Protein AF-A0A699Q0N4-F1 (afdb_monomer_lite)

pLDDT: mean 80.54, std 18.87, range [42.25, 97.19]

Radius of gyration: 20.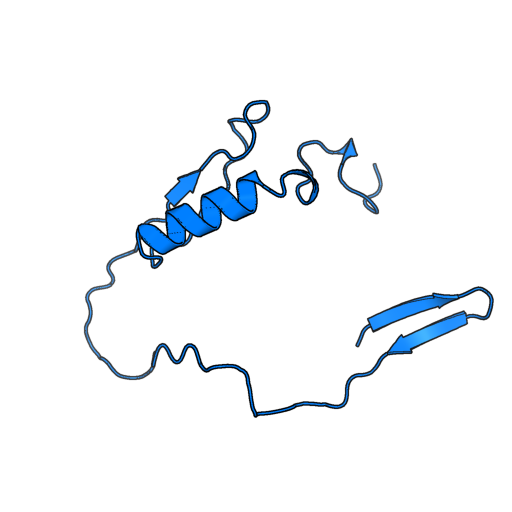01 Å; chains: 1; bounding box: 45×44×41 Å

Sequence (94 aa):
MLKFSIDRGIVTIRSTILIPTKYATVTVASKEILKEAEVRHKNFKVALHSNFPDQEVAIGGTLSAKGRTELCSLLKGNLDIFAWKPSDMTGVPQ

Structure (mmCIF, N/CA/C/O backbone):
data_AF-A0A699Q0N4-F1
#
_entry.id   AF-A0A699Q0N4-F1
#
loop_
_atom_site.group_PDB
_atom_site.id
_atom_site.type_symbol
_atom_site.label_atom_id
_atom_site.label_alt_id
_atom_site.label_comp_id
_atom_site.label_asym_id
_atom_site.label_entity_id
_atom_site.label_seq_id
_atom_site.pdbx_PDB_ins_code
_atom_site.Cartn_x
_atom_site.Cartn_y
_atom_site.Cartn_z
_atom_site.occupancy
_atom_site.B_iso_or_equiv
_atom_site.auth_seq_id
_atom_site.auth_comp_id
_atom_site.auth_asym_id
_atom_site.auth_atom_id
_atom_site.pdbx_PDB_model_num
ATOM 1 N N . MET A 1 1 ? -1.584 -24.714 1.241 1.00 77.12 1 MET A N 1
ATOM 2 C CA . MET A 1 1 ? -0.693 -25.699 0.590 1.00 77.12 1 MET A CA 1
ATOM 3 C C . MET A 1 1 ? 0.205 -24.915 -0.344 1.00 77.12 1 MET A C 1
ATOM 5 O 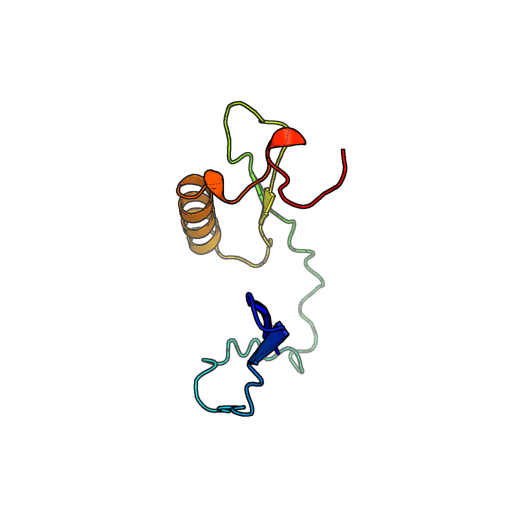O . MET A 1 1 ? -0.332 -24.191 -1.168 1.00 77.12 1 MET A O 1
ATOM 9 N N . LEU A 1 2 ? 1.519 -24.979 -0.159 1.00 84.75 2 LEU A N 1
ATOM 10 C CA . LEU A 1 2 ? 2.499 -24.190 -0.911 1.00 84.75 2 LEU A CA 1
ATOM 11 C C . LEU A 1 2 ? 3.336 -25.133 -1.777 1.00 84.75 2 LEU A C 1
ATOM 13 O O . LEU A 1 2 ? 3.737 -26.188 -1.290 1.00 84.75 2 LEU A O 1
ATOM 17 N N . LYS A 1 3 ? 3.563 -24.789 -3.047 1.00 91.81 3 LYS A N 1
ATOM 18 C CA . LYS A 1 3 ? 4.309 -25.619 -4.002 1.00 91.81 3 LYS A CA 1
ATOM 19 C C . LYS A 1 3 ? 5.465 -24.834 -4.605 1.00 91.81 3 LYS A C 1
ATOM 21 O O . LYS A 1 3 ? 5.280 -23.666 -4.929 1.00 91.81 3 LYS A O 1
ATOM 26 N N . PHE A 1 4 ? 6.609 -25.481 -4.792 1.00 89.44 4 PHE A N 1
ATOM 27 C CA . PHE A 1 4 ? 7.743 -24.910 -5.516 1.00 89.44 4 PHE A CA 1
ATOM 28 C C . PHE A 1 4 ? 8.486 -25.987 -6.304 1.00 89.44 4 PHE A C 1
ATOM 30 O O . PHE A 1 4 ? 8.560 -27.150 -5.894 1.00 89.44 4 PHE A O 1
ATOM 37 N N . SER A 1 5 ? 8.990 -25.581 -7.465 1.00 88.44 5 SER A N 1
ATOM 38 C CA . SER A 1 5 ? 9.768 -26.430 -8.362 1.00 88.44 5 SER A CA 1
ATOM 39 C C . SER A 1 5 ? 11.200 -26.573 -7.850 1.00 88.44 5 SER A C 1
ATOM 41 O O . SER A 1 5 ? 11.798 -25.603 -7.389 1.00 88.44 5 SER A O 1
ATOM 43 N N . ILE A 1 6 ? 11.748 -27.777 -7.959 1.00 90.62 6 ILE A N 1
ATOM 44 C CA . ILE A 1 6 ? 13.154 -28.117 -7.735 1.00 90.62 6 ILE A CA 1
ATOM 45 C C . ILE A 1 6 ? 13.675 -28.893 -8.953 1.00 90.62 6 ILE A C 1
ATOM 47 O O . ILE A 1 6 ? 12.890 -29.374 -9.772 1.00 90.62 6 ILE A O 1
ATOM 51 N N . ASP A 1 7 ? 14.992 -29.043 -9.064 1.00 87.19 7 ASP A N 1
ATOM 52 C CA . ASP A 1 7 ? 15.672 -29.798 -10.131 1.00 87.19 7 ASP A CA 1
ATOM 53 C C . ASP A 1 7 ? 15.098 -31.214 -10.364 1.00 87.19 7 ASP A C 1
ATOM 55 O O . ASP A 1 7 ? 15.098 -31.713 -11.487 1.00 87.19 7 ASP A O 1
ATOM 59 N N . ARG A 1 8 ? 14.561 -31.844 -9.312 1.00 81.88 8 ARG A N 1
ATOM 60 C CA . ARG A 1 8 ? 13.992 -33.202 -9.323 1.00 81.88 8 ARG A CA 1
ATOM 61 C C . ARG A 1 8 ? 12.460 -33.283 -9.301 1.00 81.88 8 ARG A C 1
ATOM 63 O O . ARG A 1 8 ? 11.927 -34.378 -9.127 1.00 81.88 8 ARG A O 1
ATOM 70 N N . GLY A 1 9 ? 11.733 -32.176 -9.468 1.00 90.31 9 GLY A N 1
ATOM 71 C CA . GLY A 1 9 ? 10.264 -32.181 -9.526 1.00 90.31 9 GLY A CA 1
ATOM 72 C C . GLY A 1 9 ? 9.607 -31.052 -8.734 1.00 90.31 9 GLY A C 1
ATOM 73 O O . GLY A 1 9 ? 10.149 -29.961 -8.621 1.00 90.31 9 GLY A O 1
ATOM 74 N N . ILE A 1 10 ? 8.409 -31.290 -8.195 1.00 92.44 10 ILE A N 1
ATOM 75 C CA . ILE A 1 10 ? 7.654 -30.283 -7.432 1.00 92.44 10 ILE A CA 1
ATOM 76 C C . ILE A 1 10 ? 7.545 -30.726 -5.976 1.00 92.44 10 ILE A C 1
ATOM 78 O O . ILE A 1 10 ? 6.984 -31.781 -5.678 1.00 92.44 10 ILE A O 1
ATOM 82 N N . VAL A 1 11 ? 8.018 -29.884 -5.060 1.00 89.38 11 VAL A N 1
ATOM 83 C CA . VAL A 1 11 ? 7.822 -30.062 -3.618 1.00 89.38 11 VAL A CA 1
ATOM 84 C C . VAL A 1 11 ? 6.514 -29.396 -3.208 1.00 89.38 11 VAL A C 1
ATOM 86 O O . VAL A 1 11 ? 6.202 -28.286 -3.637 1.00 89.38 11 VAL A O 1
ATOM 89 N N . THR A 1 12 ? 5.733 -30.077 -2.366 1.00 91.25 12 THR A N 1
ATOM 90 C CA . THR A 1 12 ? 4.479 -29.553 -1.811 1.00 91.25 12 THR A CA 1
ATOM 91 C C . THR A 1 12 ? 4.546 -29.522 -0.288 1.00 91.25 12 THR A C 1
ATOM 93 O O . THR A 1 12 ? 4.606 -30.564 0.357 1.00 91.25 12 THR A O 1
ATOM 96 N N . ILE A 1 13 ? 4.449 -28.330 0.298 1.00 87.12 13 ILE A N 1
ATOM 97 C CA . ILE A 1 13 ? 4.220 -28.135 1.730 1.00 87.12 13 ILE A CA 1
ATOM 98 C C . ILE A 1 13 ? 2.709 -28.152 1.987 1.00 87.12 13 ILE A C 1
ATOM 100 O O . ILE A 1 13 ? 1.962 -27.256 1.569 1.00 87.12 13 ILE A O 1
ATOM 104 N N . ARG A 1 14 ? 2.243 -29.168 2.716 1.00 80.19 14 ARG A N 1
ATOM 105 C CA . ARG A 1 14 ? 0.861 -29.274 3.196 1.00 80.19 14 ARG A CA 1
ATOM 106 C C . ARG A 1 14 ? 0.837 -29.044 4.706 1.00 80.19 14 ARG A C 1
ATOM 108 O O . ARG A 1 14 ? 1.232 -29.917 5.464 1.00 80.19 14 ARG A O 1
ATOM 115 N N . SER A 1 15 ? 0.354 -27.879 5.136 1.00 77.00 15 SER A N 1
ATOM 116 C CA . SER A 1 15 ? 0.056 -27.659 6.555 1.00 77.00 15 SER A CA 1
ATOM 117 C C . SER A 1 15 ? -1.201 -28.446 6.936 1.00 77.00 15 SER A C 1
ATOM 119 O O . SER A 1 15 ? -2.250 -28.262 6.317 1.00 77.00 15 SER A O 1
ATOM 121 N N . THR A 1 16 ? -1.088 -29.334 7.923 1.00 66.81 16 THR A N 1
ATOM 122 C CA . THR A 1 16 ? -2.211 -30.009 8.607 1.00 66.81 16 THR A CA 1
ATOM 123 C C . THR A 1 16 ? -2.548 -29.344 9.941 1.00 66.81 16 THR A C 1
ATOM 125 O O . THR A 1 16 ? -3.452 -29.775 10.651 1.00 66.81 16 THR A O 1
ATOM 128 N N . ILE A 1 17 ? -1.825 -28.281 10.283 1.00 66.00 17 ILE A N 1
ATOM 129 C CA . ILE A 1 17 ? -1.899 -27.611 11.568 1.00 66.00 17 ILE A CA 1
ATOM 130 C C . ILE A 1 17 ? -2.947 -26.499 11.458 1.00 66.00 17 ILE A C 1
ATOM 132 O O . ILE A 1 17 ? -2.640 -25.347 11.160 1.00 66.00 17 ILE A O 1
ATOM 136 N N . LEU A 1 18 ? -4.210 -26.851 11.691 1.00 59.59 18 LEU A N 1
ATOM 13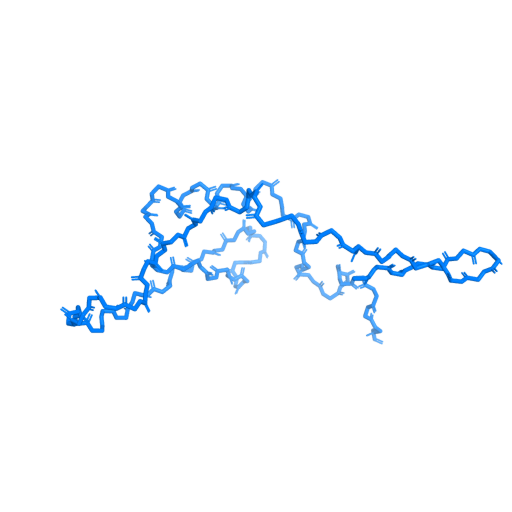7 C CA . LEU A 1 18 ? -5.146 -25.914 12.305 1.00 59.59 18 LEU A CA 1
ATOM 138 C C . LEU A 1 18 ? -4.755 -25.855 13.783 1.00 59.59 18 LEU A C 1
ATOM 140 O O . LEU A 1 18 ? -5.136 -26.736 14.543 1.00 59.59 18 LEU A O 1
ATOM 144 N N . ILE A 1 19 ? -3.956 -24.866 14.189 1.00 59.56 19 ILE A N 1
ATOM 145 C CA . ILE A 1 19 ? -3.881 -24.474 15.602 1.00 59.56 19 ILE A CA 1
ATOM 146 C C . ILE A 1 19 ? -5.086 -23.555 15.846 1.00 59.56 19 ILE A C 1
ATOM 148 O O . ILE A 1 19 ? -5.087 -22.438 15.325 1.00 59.56 19 ILE A O 1
ATOM 152 N N . PRO A 1 20 ? -6.109 -23.964 16.624 1.00 53.22 20 PRO A N 1
ATOM 153 C CA . PRO A 1 20 ? -7.236 -23.102 16.984 1.00 53.22 20 PRO A CA 1
ATOM 154 C C . PRO A 1 20 ? -6.901 -22.133 18.129 1.00 53.22 20 PRO A C 1
ATOM 156 O O . PRO A 1 20 ? -7.788 -21.575 18.764 1.00 53.22 20 PRO A O 1
ATOM 159 N N . THR A 1 21 ? -5.626 -21.954 18.461 1.00 51.84 21 THR A N 1
ATOM 160 C CA . THR A 1 21 ? -5.204 -21.260 19.678 1.00 51.84 21 THR A CA 1
ATOM 161 C C . THR A 1 21 ? -4.049 -20.321 19.375 1.00 51.84 21 THR A C 1
ATOM 163 O O . THR A 1 21 ? -2.893 -20.631 19.645 1.00 51.84 21 THR A O 1
ATOM 166 N N . LYS A 1 22 ? -4.411 -19.176 18.773 1.00 49.56 22 LYS A N 1
ATOM 167 C CA . LYS A 1 22 ? -3.732 -17.855 18.781 1.00 49.56 22 LYS A CA 1
ATOM 168 C C . LYS A 1 22 ? -3.979 -17.028 17.508 1.00 49.56 22 LYS A C 1
ATOM 170 O O . LYS A 1 22 ? -3.218 -16.113 17.212 1.00 49.56 22 LYS A O 1
ATOM 175 N N . TYR A 1 23 ? -5.098 -17.218 16.808 1.00 47.88 23 TYR A N 1
ATOM 176 C CA . TYR A 1 23 ? -5.783 -16.008 16.357 1.00 47.88 23 TYR A CA 1
ATOM 177 C C . TYR A 1 23 ? -6.268 -15.334 17.640 1.00 47.88 23 TYR A C 1
ATOM 179 O O . TYR A 1 23 ? -7.207 -15.797 18.283 1.00 47.88 23 TYR A O 1
ATOM 187 N N . ALA A 1 24 ? -5.559 -14.295 18.085 1.00 47.22 24 ALA A N 1
ATOM 188 C CA . ALA A 1 24 ? -6.192 -13.304 18.933 1.00 47.22 24 ALA A CA 1
ATOM 189 C C . ALA A 1 24 ? -7.427 -12.882 18.151 1.00 47.22 24 ALA A C 1
ATOM 191 O O . ALA A 1 24 ? -7.334 -12.328 17.055 1.00 47.22 24 ALA A O 1
ATOM 192 N N . THR A 1 25 ? -8.574 -13.311 18.646 1.00 45.53 25 THR A N 1
ATOM 193 C CA . THR A 1 25 ? -9.842 -12.974 18.060 1.00 45.53 25 THR A CA 1
ATOM 194 C C . THR A 1 25 ? -9.922 -11.455 18.078 1.00 45.53 25 THR A C 1
ATOM 196 O O . THR A 1 25 ? -10.168 -10.842 19.115 1.00 45.53 25 THR A O 1
ATOM 199 N N . VAL A 1 26 ? -9.750 -10.833 16.914 1.00 48.81 26 VAL A N 1
ATOM 200 C CA . VAL A 1 26 ? -10.518 -9.635 16.597 1.00 48.81 26 VAL A CA 1
ATOM 201 C C . VAL A 1 26 ? -11.956 -10.133 16.467 1.00 48.81 26 VAL A C 1
ATOM 203 O O . VAL A 1 26 ? -12.487 -10.322 15.377 1.00 48.81 26 VAL A O 1
ATOM 206 N N . THR A 1 27 ? -12.563 -10.454 17.613 1.00 43.38 27 THR A N 1
ATOM 207 C CA . THR A 1 27 ? -14.005 -10.572 17.747 1.00 43.38 27 THR A CA 1
ATOM 208 C C . THR A 1 27 ? -14.501 -9.143 17.639 1.00 43.38 27 THR A C 1
ATOM 210 O O . THR A 1 27 ? -14.725 -8.467 18.636 1.00 43.38 27 THR A O 1
ATOM 213 N N . VAL A 1 28 ? -14.671 -8.646 16.420 1.00 42.25 28 VAL A N 1
ATOM 214 C CA . VAL A 1 28 ? -15.854 -7.821 16.235 1.00 42.25 28 VAL A CA 1
ATOM 215 C C . VAL A 1 28 ? -16.978 -8.840 16.243 1.00 42.25 28 VAL A C 1
ATOM 217 O O . VAL A 1 28 ? -17.141 -9.607 15.298 1.00 42.25 28 VAL A O 1
ATOM 220 N N . ALA A 1 29 ? -17.659 -8.933 17.382 1.00 44.09 29 ALA A N 1
ATOM 221 C CA . ALA A 1 29 ? -18.934 -9.608 17.490 1.00 44.09 29 ALA A CA 1
ATOM 222 C C . ALA A 1 29 ? -19.888 -8.928 16.500 1.00 44.09 29 ALA A C 1
ATOM 224 O O . ALA A 1 29 ? -20.537 -7.940 16.811 1.00 44.09 29 ALA A O 1
ATOM 225 N N . SER A 1 30 ? -19.915 -9.412 15.264 1.00 47.38 30 SER A N 1
ATOM 226 C CA . SER A 1 30 ? -20.817 -8.953 14.211 1.00 47.38 30 SER A CA 1
ATOM 227 C C . SER A 1 30 ? -21.931 -9.975 13.996 1.00 47.38 30 SER A C 1
ATOM 229 O O . SER A 1 30 ? -22.314 -10.292 12.876 1.00 47.38 30 SER A O 1
ATOM 231 N N . LYS A 1 31 ? -22.472 -10.492 15.101 1.00 47.16 31 LYS A N 1
ATOM 232 C CA . LYS A 1 31 ? -23.855 -10.955 15.197 1.00 47.16 31 LYS A CA 1
ATOM 233 C C . LYS A 1 31 ? -24.382 -10.504 16.556 1.00 47.16 31 LYS A C 1
ATOM 235 O O . LYS A 1 31 ? -23.919 -10.981 17.582 1.00 47.16 31 LYS A O 1
ATOM 240 N N . GLU A 1 32 ? -25.324 -9.568 16.490 1.00 44.50 32 GLU A N 1
ATOM 241 C CA . GLU A 1 32 ? -26.153 -9.034 17.580 1.00 44.50 32 GLU A CA 1
ATOM 242 C C . GLU A 1 32 ? -25.575 -7.895 18.439 1.00 44.50 32 GLU A C 1
ATOM 244 O O . GLU A 1 32 ? -25.508 -7.974 19.658 1.00 44.50 32 GLU A O 1
ATOM 249 N N . ILE A 1 33 ? -25.335 -6.745 17.797 1.00 43.34 33 ILE A N 1
ATOM 250 C CA . ILE A 1 33 ? -26.071 -5.531 18.189 1.00 43.34 33 ILE A CA 1
ATOM 251 C C . ILE A 1 33 ? -26.854 -5.057 16.963 1.00 43.34 33 ILE A C 1
ATOM 253 O O . ILE A 1 33 ? -26.323 -4.550 15.979 1.00 43.34 33 ILE A O 1
ATOM 257 N N . LEU A 1 34 ? -28.151 -5.328 17.029 1.00 48.69 34 LEU A N 1
ATOM 258 C CA . LEU A 1 34 ? -29.206 -4.757 16.213 1.00 48.69 34 LEU A CA 1
ATOM 259 C C . LEU A 1 34 ? -29.190 -3.224 16.404 1.00 48.69 34 LEU A C 1
ATOM 261 O O . LEU A 1 34 ? -29.276 -2.755 17.535 1.00 48.69 34 LEU A O 1
ATOM 265 N N . LYS A 1 35 ? -29.168 -2.469 15.297 1.00 46.12 35 LYS A N 1
ATOM 266 C CA . LYS A 1 35 ? -29.320 -0.999 15.206 1.00 46.12 35 LYS A CA 1
ATOM 267 C C . LYS A 1 35 ? -28.111 -0.149 15.623 1.00 46.12 35 LYS A C 1
ATOM 269 O O . LYS A 1 35 ? -28.208 0.677 16.522 1.00 46.12 35 LYS A O 1
ATOM 274 N N . GLU A 1 36 ? -27.034 -0.212 14.854 1.00 43.62 36 GLU A N 1
ATOM 275 C CA . GLU A 1 36 ? -26.285 1.014 14.574 1.00 43.62 36 GLU A CA 1
ATOM 276 C C . GLU A 1 36 ? -26.651 1.410 13.147 1.00 43.62 36 GLU A C 1
ATOM 278 O O . GLU A 1 36 ? -26.650 0.561 12.252 1.00 43.62 36 GLU A O 1
ATOM 283 N N . ALA A 1 37 ? -27.099 2.652 12.953 1.00 48.09 37 ALA A N 1
ATOM 284 C CA . ALA A 1 37 ? -27.384 3.183 11.627 1.00 48.09 37 ALA A CA 1
ATOM 285 C C . ALA A 1 37 ? -26.223 2.813 10.697 1.00 48.09 37 ALA A C 1
ATOM 287 O O . ALA A 1 37 ? -25.074 2.853 11.130 1.00 48.09 37 ALA A O 1
ATOM 288 N N . GLU A 1 38 ? -26.514 2.420 9.457 1.00 49.78 38 GLU A N 1
ATOM 289 C CA . GLU A 1 38 ? -25.520 2.107 8.429 1.00 49.78 38 GLU A CA 1
ATOM 290 C C . GLU A 1 38 ? -24.701 3.374 8.120 1.00 49.78 38 GLU A C 1
ATOM 292 O O . GLU A 1 38 ? -24.874 4.043 7.103 1.00 49.78 38 GLU A O 1
ATOM 297 N N . VAL A 1 39 ? -23.820 3.766 9.041 1.00 59.34 39 VAL A N 1
ATOM 298 C CA . VAL A 1 39 ? -22.847 4.820 8.844 1.00 59.34 39 VAL A CA 1
ATOM 299 C C . VAL A 1 39 ? -21.842 4.188 7.908 1.00 59.34 39 VAL A C 1
ATOM 301 O O . VAL A 1 39 ? -20.966 3.419 8.309 1.00 59.34 39 VAL A O 1
ATOM 304 N N . ARG A 1 40 ? -22.019 4.441 6.613 1.00 66.69 40 ARG A N 1
ATOM 305 C CA . ARG A 1 40 ? -21.028 4.089 5.604 1.00 66.69 40 ARG A CA 1
ATOM 306 C C . ARG A 1 40 ? -19.736 4.807 5.969 1.00 66.69 40 ARG A C 1
ATOM 308 O O . ARG A 1 40 ? -19.576 5.998 5.709 1.00 66.69 40 ARG A O 1
ATOM 315 N N . HIS A 1 41 ? -18.822 4.085 6.604 1.00 77.31 41 HIS A N 1
ATOM 316 C CA . HIS A 1 41 ? -17.517 4.609 6.961 1.00 77.31 41 HIS A CA 1
ATOM 317 C C . HIS A 1 41 ? -16.729 4.805 5.667 1.00 77.31 41 HIS A C 1
ATOM 319 O O . HIS A 1 41 ? -16.299 3.845 5.028 1.00 77.31 41 HIS A O 1
ATOM 325 N N . LYS A 1 42 ? -16.591 6.062 5.241 1.00 90.19 42 LYS A N 1
ATOM 326 C CA . LYS A 1 42 ? -15.890 6.408 4.005 1.00 90.19 42 LYS A CA 1
ATOM 327 C C . LYS A 1 42 ? -14.417 6.016 4.125 1.00 90.19 42 LYS A C 1
ATOM 329 O O . LYS A 1 42 ? -13.746 6.402 5.080 1.00 90.19 42 LYS A O 1
ATOM 334 N N . ASN A 1 43 ? -13.917 5.279 3.136 1.00 93.06 43 ASN A N 1
ATOM 335 C CA . ASN A 1 43 ? -12.501 4.937 3.068 1.00 93.06 43 ASN A CA 1
ATOM 336 C C . ASN A 1 43 ? -11.646 6.198 2.921 1.00 93.06 43 ASN A C 1
ATOM 338 O O . ASN A 1 43 ? -12.001 7.138 2.205 1.00 93.06 43 ASN A O 1
ATOM 342 N N . PHE A 1 44 ? -10.506 6.189 3.598 1.00 91.12 44 PHE A N 1
ATOM 343 C CA . PHE A 1 44 ? -9.496 7.230 3.517 1.00 91.12 44 PHE A CA 1
ATOM 344 C C . PHE A 1 44 ? -8.538 6.896 2.373 1.00 91.12 44 PHE A C 1
ATOM 346 O O . PHE A 1 44 ? -7.958 5.817 2.371 1.00 91.12 44 PHE A O 1
ATOM 353 N N . LYS A 1 45 ? -8.386 7.789 1.396 1.00 95.19 45 LYS A N 1
ATOM 354 C CA . LYS A 1 45 ? -7.438 7.600 0.294 1.00 95.19 45 LYS A CA 1
ATOM 355 C C . LYS A 1 45 ? -6.128 8.312 0.595 1.00 95.19 45 LYS A C 1
ATOM 357 O O . LYS A 1 45 ? -6.145 9.410 1.149 1.00 95.19 45 LYS A O 1
ATOM 362 N N . VAL A 1 46 ? -5.011 7.683 0.244 1.00 94.88 46 VAL A N 1
ATOM 363 C CA . VAL A 1 46 ? -3.677 8.250 0.442 1.00 94.88 46 VAL A CA 1
ATOM 364 C C . VAL A 1 46 ? -2.745 7.875 -0.704 1.00 94.88 46 VAL A C 1
ATOM 366 O O . VAL A 1 46 ? -2.622 6.702 -1.054 1.00 94.88 46 VAL A O 1
ATOM 369 N N . ALA A 1 47 ? -2.052 8.870 -1.255 1.00 96.12 47 ALA A N 1
ATOM 370 C CA . ALA A 1 47 ? -0.907 8.654 -2.129 1.00 96.12 47 ALA A CA 1
ATOM 371 C C . ALA A 1 47 ? 0.322 8.299 -1.277 1.00 96.12 47 ALA A C 1
ATOM 373 O O . ALA A 1 47 ? 0.702 9.038 -0.360 1.00 96.12 47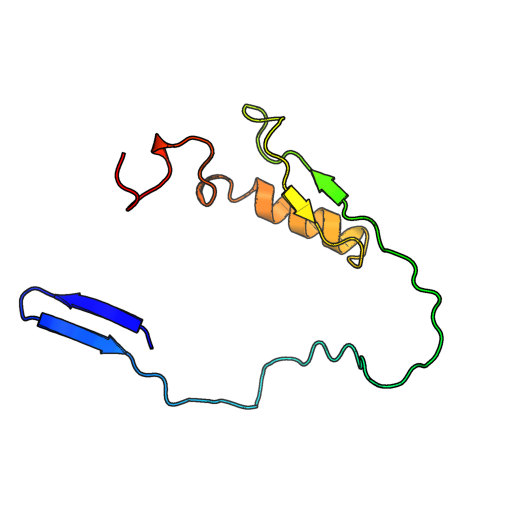 ALA A O 1
ATOM 374 N N . LEU A 1 48 ? 0.927 7.144 -1.551 1.00 95.12 48 LEU A N 1
ATOM 375 C CA . LEU A 1 48 ? 2.087 6.661 -0.797 1.00 95.12 48 LEU A CA 1
ATOM 376 C C . LEU A 1 48 ? 3.413 7.116 -1.417 1.00 95.12 48 LEU A C 1
ATOM 378 O O . LEU A 1 48 ? 4.347 7.419 -0.676 1.00 95.12 48 LEU A O 1
ATOM 382 N N . HIS A 1 49 ? 3.478 7.196 -2.748 1.00 94.69 49 HIS A N 1
ATOM 383 C CA . HIS A 1 49 ? 4.691 7.497 -3.501 1.00 94.69 49 HIS A CA 1
ATOM 384 C C . HIS A 1 49 ? 4.568 8.839 -4.238 1.00 94.69 49 HIS A C 1
ATOM 386 O O . HIS A 1 49 ? 3.660 9.033 -5.041 1.00 94.69 49 HIS A O 1
ATOM 392 N N . SER A 1 50 ? 5.511 9.761 -4.020 1.00 92.56 50 SER A N 1
ATOM 393 C CA . SER A 1 50 ? 5.469 11.122 -4.591 1.00 92.56 50 SER A CA 1
ATOM 394 C C . SER A 1 50 ? 5.489 11.150 -6.122 1.00 92.56 50 SER A C 1
ATOM 396 O O . SER A 1 50 ? 4.833 11.989 -6.726 1.00 92.56 50 SER A O 1
ATOM 398 N N . ASN A 1 51 ? 6.216 10.223 -6.750 1.00 95.38 51 ASN A N 1
ATOM 399 C CA . ASN A 1 51 ? 6.291 10.121 -8.214 1.00 95.38 51 ASN A CA 1
ATOM 400 C C . ASN A 1 51 ? 5.028 9.529 -8.872 1.00 95.38 51 ASN A C 1
ATOM 402 O O . ASN A 1 51 ? 4.918 9.586 -10.093 1.00 95.38 51 ASN A O 1
ATOM 406 N N . PHE A 1 52 ? 4.100 8.957 -8.094 1.00 94.44 52 PHE A N 1
ATOM 407 C CA . PHE A 1 52 ? 2.862 8.341 -8.593 1.00 94.44 52 PHE A CA 1
ATOM 408 C C . PHE A 1 52 ? 1.657 8.829 -7.772 1.00 94.44 52 PHE A C 1
ATOM 410 O O . PHE A 1 52 ? 0.998 8.031 -7.104 1.00 94.44 52 PHE A O 1
ATOM 417 N N . PRO A 1 53 ? 1.371 10.145 -7.780 1.00 93.62 53 PRO A N 1
ATOM 418 C CA . PRO A 1 53 ? 0.351 10.737 -6.913 1.00 93.62 53 PRO A CA 1
ATOM 419 C C . PRO A 1 53 ? -1.062 10.215 -7.208 1.00 93.62 53 PRO A C 1
ATOM 421 O O . PRO A 1 53 ? -1.892 10.170 -6.305 1.00 93.62 53 PRO A O 1
ATOM 424 N N . ASP A 1 54 ? -1.312 9.770 -8.440 1.00 95.31 54 ASP A N 1
ATOM 425 C CA . ASP A 1 54 ? -2.608 9.238 -8.869 1.00 95.31 54 ASP A CA 1
ATOM 426 C C . ASP A 1 54 ? -2.847 7.784 -8.416 1.00 95.31 54 ASP A C 1
ATOM 428 O O . ASP A 1 54 ? -3.975 7.290 -8.458 1.00 95.31 54 ASP A O 1
ATOM 432 N N . GLN A 1 55 ? -1.801 7.080 -7.967 1.00 94.38 55 GLN A N 1
ATOM 433 C CA . GLN A 1 55 ? -1.895 5.710 -7.455 1.00 94.38 55 GLN A CA 1
ATOM 434 C C . GLN A 1 55 ? -2.142 5.726 -5.940 1.00 94.38 55 GLN A C 1
ATOM 436 O O . GLN A 1 55 ? -1.245 5.532 -5.116 1.00 94.38 55 GLN A O 1
ATOM 441 N N . GLU A 1 56 ? -3.397 5.987 -5.573 1.00 95.75 56 GLU A N 1
ATOM 442 C CA . GLU A 1 56 ? -3.841 6.048 -4.180 1.00 95.75 56 GLU A CA 1
ATOM 443 C C . GLU A 1 56 ? -4.215 4.672 -3.609 1.00 95.75 56 GLU A C 1
ATOM 445 O O . GLU A 1 56 ? -4.862 3.850 -4.261 1.00 95.75 56 GLU A O 1
ATOM 450 N N . VAL A 1 57 ? -3.918 4.466 -2.324 1.00 94.44 57 VAL A N 1
ATOM 451 C CA . VAL A 1 57 ? -4.405 3.318 -1.552 1.00 94.44 57 VAL A CA 1
ATOM 452 C C . VAL A 1 57 ? -5.602 3.737 -0.704 1.00 94.44 57 VAL A C 1
ATOM 454 O O . VAL A 1 57 ? -5.564 4.748 -0.001 1.00 94.44 57 VAL A O 1
ATOM 457 N N . ALA A 1 58 ? -6.672 2.943 -0.749 1.00 95.56 58 ALA A N 1
ATOM 458 C CA . ALA A 1 58 ? -7.835 3.112 0.113 1.00 95.56 58 ALA A CA 1
ATOM 459 C C . ALA A 1 58 ? -7.646 2.351 1.434 1.00 95.56 58 ALA A C 1
ATOM 461 O O . ALA A 1 58 ? -7.572 1.125 1.463 1.00 95.56 58 ALA A O 1
ATOM 462 N N . ILE A 1 59 ? -7.618 3.090 2.537 1.00 94.50 59 ILE A N 1
ATOM 463 C CA . ILE A 1 59 ? -7.564 2.575 3.901 1.00 94.50 59 ILE A CA 1
ATOM 464 C C . ILE A 1 59 ? -8.982 2.542 4.476 1.00 94.50 59 ILE A C 1
ATOM 466 O O . ILE A 1 59 ? -9.744 3.505 4.345 1.00 94.50 59 ILE A O 1
ATOM 470 N N . GLY A 1 60 ? -9.329 1.427 5.124 1.00 93.12 60 GLY A N 1
ATOM 471 C CA . GLY A 1 60 ? -10.659 1.190 5.682 1.00 93.12 60 GLY A CA 1
ATOM 472 C C . GLY A 1 60 ? -11.114 2.307 6.623 1.00 93.12 60 GLY A C 1
ATOM 473 O O . GLY A 1 60 ? -10.411 2.659 7.571 1.00 93.12 60 GLY A O 1
ATOM 474 N N . GLY A 1 61 ? -12.311 2.846 6.374 1.00 90.56 61 GLY A N 1
ATOM 475 C CA . GLY A 1 61 ? -12.880 3.945 7.164 1.00 90.56 61 GLY A CA 1
ATOM 476 C C . GLY A 1 61 ? -13.207 3.580 8.618 1.00 90.56 61 GLY A C 1
ATOM 477 O O . GLY A 1 61 ? -13.362 4.467 9.452 1.00 90.56 61 GLY A O 1
ATOM 478 N N . THR A 1 62 ? -13.285 2.286 8.930 1.00 92.94 62 THR A N 1
ATOM 479 C CA . THR A 1 62 ? -13.508 1.760 10.285 1.00 92.94 62 THR A CA 1
ATOM 480 C C . THR A 1 62 ? -12.269 1.859 11.179 1.00 92.94 62 THR A C 1
ATOM 482 O O . THR A 1 62 ? -12.372 1.687 12.392 1.00 92.94 62 THR A O 1
ATOM 485 N N . LEU A 1 63 ? -11.088 2.145 10.614 1.00 92.94 63 LEU A N 1
ATOM 486 C CA . LEU A 1 63 ? -9.863 2.303 11.391 1.00 92.94 63 LEU A CA 1
ATOM 487 C C . LEU A 1 63 ? -9.856 3.620 12.177 1.00 92.94 63 LEU A C 1
ATOM 489 O O . LEU A 1 63 ? -10.189 4.702 11.670 1.00 92.94 63 LEU A O 1
ATOM 493 N N . SER A 1 64 ? -9.367 3.544 13.415 1.00 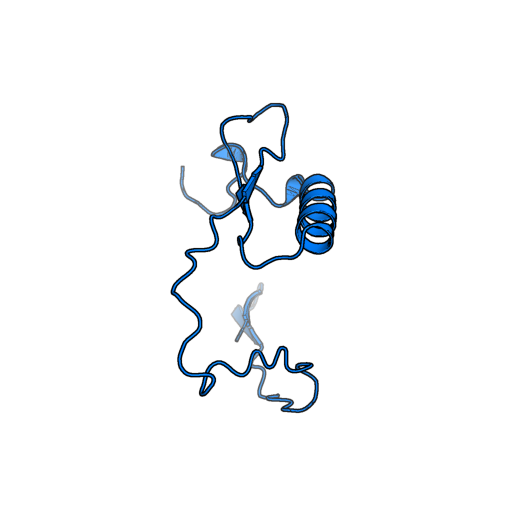93.94 64 SER A N 1
ATOM 494 C CA . SER A 1 64 ? -9.096 4.728 14.231 1.00 93.94 64 SER A CA 1
ATOM 495 C C . SER A 1 64 ? -8.089 5.654 13.537 1.00 93.94 64 SER A C 1
ATOM 497 O O . SER A 1 64 ? -7.318 5.227 12.677 1.00 93.94 64 SER A O 1
ATOM 499 N N . ALA A 1 65 ? -8.071 6.937 13.908 1.00 92.81 65 ALA A N 1
ATOM 500 C CA . ALA A 1 65 ? -7.106 7.887 13.348 1.00 92.81 65 ALA A CA 1
ATOM 501 C C . ALA A 1 65 ? -5.655 7.425 13.574 1.00 92.81 65 ALA A C 1
ATOM 503 O O . ALA A 1 65 ? -4.849 7.453 12.649 1.00 92.81 65 ALA A O 1
ATOM 504 N N . LYS A 1 66 ? -5.353 6.905 14.773 1.00 95.50 66 LYS A N 1
ATOM 505 C CA . LYS A 1 66 ? -4.045 6.325 15.098 1.00 95.50 66 LYS A CA 1
ATOM 506 C C . LYS A 1 66 ? -3.711 5.135 14.193 1.00 95.50 66 LYS A C 1
ATOM 508 O O . LYS A 1 66 ? -2.641 5.123 13.597 1.00 95.50 66 LYS A O 1
ATOM 513 N N . GLY A 1 67 ? -4.647 4.197 14.024 1.00 95.94 67 GLY A N 1
ATOM 514 C CA . GLY A 1 67 ? -4.452 3.036 13.151 1.00 95.94 67 GLY A CA 1
ATOM 515 C C . GLY A 1 67 ? -4.240 3.423 11.685 1.00 95.94 67 GLY A C 1
ATOM 516 O O . GLY A 1 67 ? -3.381 2.854 11.019 1.00 95.94 67 GLY A O 1
ATOM 517 N N . ARG A 1 68 ? -4.961 4.439 11.189 1.00 95.50 68 ARG A N 1
ATOM 518 C CA . ARG A 1 68 ? -4.749 4.994 9.842 1.00 95.50 68 ARG A CA 1
ATOM 519 C C . ARG A 1 68 ? -3.348 5.582 9.686 1.00 95.50 68 ARG A C 1
ATOM 521 O O . ARG A 1 68 ? -2.704 5.309 8.679 1.00 95.50 68 ARG A O 1
ATOM 528 N N . THR A 1 69 ? -2.868 6.344 10.668 1.00 95.31 69 THR A N 1
ATOM 529 C CA . THR A 1 69 ? -1.524 6.942 10.641 1.00 95.31 69 THR A CA 1
ATOM 530 C C . THR A 1 69 ? -0.426 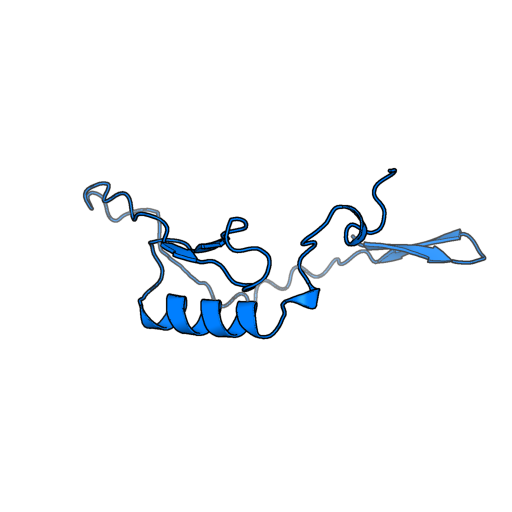5.884 10.698 1.00 95.31 69 THR A C 1
ATOM 532 O O . THR A 1 69 ? 0.490 5.922 9.882 1.00 95.31 69 THR A O 1
ATOM 535 N N . GLU A 1 70 ? -0.520 4.922 11.616 1.00 97.19 70 GLU A N 1
ATOM 536 C CA . GLU A 1 70 ? 0.464 3.839 11.748 1.00 97.19 70 GLU A CA 1
ATOM 537 C C . GLU A 1 70 ? 0.524 2.984 10.480 1.00 97.19 70 GLU A C 1
ATOM 539 O O . GLU A 1 70 ? 1.612 2.720 9.968 1.00 97.19 70 GLU A O 1
ATOM 544 N N . LEU A 1 71 ? -0.636 2.632 9.914 1.00 96.81 71 LEU A N 1
ATOM 545 C CA . LEU A 1 71 ? -0.704 1.909 8.649 1.00 96.81 71 LEU A CA 1
ATOM 546 C C . LEU A 1 71 ? -0.123 2.733 7.493 1.00 96.81 71 LEU A C 1
ATOM 548 O O . LEU A 1 71 ? 0.661 2.202 6.715 1.00 96.81 71 LEU A O 1
ATOM 552 N N . CYS A 1 72 ? -0.441 4.027 7.387 1.00 95.31 72 CYS A N 1
ATOM 553 C CA . CYS A 1 72 ? 0.164 4.891 6.367 1.00 95.31 72 CYS A CA 1
ATOM 554 C C . CYS A 1 72 ? 1.693 4.915 6.473 1.00 95.31 72 CYS A C 1
ATOM 556 O O . CYS A 1 72 ? 2.370 4.797 5.455 1.00 95.31 72 CYS A O 1
ATOM 558 N N . SER A 1 73 ? 2.238 5.068 7.681 1.00 96.00 73 SER A N 1
ATOM 559 C CA . SER A 1 73 ? 3.686 5.072 7.909 1.00 96.00 73 SER A CA 1
ATOM 560 C C . SER A 1 73 ? 4.319 3.735 7.538 1.00 96.00 73 SER A C 1
ATOM 562 O O . SER A 1 73 ? 5.357 3.717 6.882 1.00 96.00 73 SER A O 1
ATOM 564 N N . LEU A 1 74 ? 3.669 2.622 7.893 1.00 97.19 74 LEU A N 1
ATOM 565 C CA . LEU A 1 74 ? 4.123 1.284 7.525 1.00 97.19 74 LEU A CA 1
ATOM 566 C C . LEU A 1 74 ? 4.182 1.115 6.003 1.00 97.19 74 LEU A C 1
ATOM 568 O O . LEU A 1 74 ? 5.204 0.687 5.475 1.00 97.19 74 LEU A O 1
ATOM 572 N N . LEU A 1 75 ? 3.117 1.490 5.292 1.00 95.94 75 LEU A N 1
ATOM 573 C CA . LEU A 1 75 ? 3.057 1.367 3.835 1.00 95.94 75 LEU A CA 1
ATOM 574 C C . LEU A 1 75 ? 4.077 2.282 3.138 1.00 95.94 75 LEU A C 1
ATOM 576 O O . LEU A 1 75 ? 4.729 1.858 2.190 1.00 95.94 75 LEU A O 1
ATOM 580 N N . LYS A 1 76 ? 4.279 3.509 3.640 1.00 94.44 76 LYS A N 1
ATOM 581 C CA . LYS A 1 76 ? 5.313 4.431 3.134 1.00 94.44 76 LYS A CA 1
ATOM 582 C C . LYS A 1 76 ? 6.740 3.937 3.381 1.00 94.44 76 LYS A C 1
ATOM 584 O O . LYS A 1 76 ? 7.638 4.322 2.643 1.00 94.44 76 LYS A O 1
ATOM 589 N N . GLY A 1 77 ? 6.958 3.114 4.405 1.00 96.06 77 GLY A N 1
ATOM 590 C CA . GLY A 1 77 ? 8.257 2.500 4.685 1.00 96.06 77 GLY A CA 1
ATOM 591 C C . GLY A 1 77 ? 8.580 1.280 3.817 1.00 96.06 77 GLY A C 1
ATOM 592 O O . GLY A 1 77 ? 9.726 0.853 3.810 1.00 96.06 77 GLY A O 1
ATOM 593 N N . ASN A 1 78 ? 7.596 0.729 3.097 1.00 96.06 78 ASN A N 1
ATOM 594 C CA . ASN A 1 78 ? 7.719 -0.506 2.315 1.00 96.06 78 ASN A CA 1
ATOM 595 C C . ASN A 1 78 ? 7.219 -0.281 0.878 1.00 96.06 78 ASN A C 1
ATOM 597 O O . ASN A 1 78 ? 6.338 -0.988 0.400 1.00 96.06 78 ASN A O 1
ATOM 601 N N . LEU A 1 79 ? 7.701 0.765 0.199 1.00 93.94 79 LEU A N 1
ATOM 602 C CA . LEU A 1 79 ? 7.229 1.117 -1.151 1.00 93.94 79 LEU A CA 1
ATOM 603 C C . LEU A 1 79 ? 7.622 0.086 -2.222 1.00 93.94 79 LEU A C 1
ATOM 605 O O . LEU A 1 79 ? 6.988 0.038 -3.272 1.00 93.94 79 LEU A O 1
ATOM 609 N N . ASP A 1 80 ? 8.641 -0.727 -1.958 1.00 92.06 80 ASP A N 1
ATOM 610 C CA . ASP A 1 80 ? 9.183 -1.772 -2.832 1.00 92.06 80 ASP A CA 1
ATOM 611 C C . ASP A 1 80 ? 8.241 -2.970 -3.027 1.00 92.06 80 ASP A C 1
ATOM 613 O O . ASP A 1 80 ? 8.388 -3.717 -3.991 1.00 92.06 80 ASP A O 1
ATOM 617 N N . ILE A 1 81 ? 7.239 -3.137 -2.157 1.00 91.69 81 ILE A N 1
ATOM 618 C CA . ILE A 1 81 ? 6.237 -4.210 -2.283 1.00 91.69 81 ILE A CA 1
ATOM 619 C C . ILE A 1 81 ? 5.192 -3.916 -3.368 1.00 91.69 81 ILE A C 1
ATOM 621 O O . ILE A 1 81 ? 4.438 -4.808 -3.761 1.00 91.69 81 ILE A O 1
ATOM 625 N N . PHE A 1 82 ? 5.089 -2.658 -3.801 1.00 92.69 82 PHE A N 1
ATOM 626 C CA . PHE A 1 82 ? 4.110 -2.214 -4.783 1.00 92.69 82 PHE A CA 1
ATOM 627 C C . PHE A 1 82 ? 4.721 -2.198 -6.181 1.00 92.69 82 PHE A C 1
ATOM 629 O O . PHE A 1 82 ? 5.857 -1.771 -6.376 1.00 92.69 82 PHE A O 1
ATOM 636 N N . ALA A 1 83 ? 3.920 -2.597 -7.167 1.00 93.44 83 ALA A N 1
ATOM 637 C CA . ALA A 1 83 ? 4.244 -2.380 -8.567 1.00 93.44 83 ALA A CA 1
ATOM 638 C C . ALA A 1 83 ? 3.702 -1.011 -9.002 1.00 93.44 83 ALA A C 1
ATOM 640 O O . ALA A 1 83 ? 2.493 -0.849 -9.170 1.00 93.44 83 ALA A O 1
ATOM 641 N N . TRP A 1 84 ? 4.585 -0.026 -9.167 1.00 94.12 84 TRP A N 1
ATOM 642 C CA . TRP A 1 84 ? 4.211 1.337 -9.563 1.00 94.12 84 TRP A CA 1
ATOM 643 C C . TRP A 1 84 ? 4.081 1.469 -11.084 1.00 94.12 84 TRP A C 1
ATOM 645 O O . TRP A 1 84 ? 3.291 2.265 -11.600 1.00 94.12 84 TRP A O 1
ATOM 655 N N . LYS A 1 85 ? 4.843 0.656 -11.818 1.00 93.44 85 LYS A N 1
ATOM 656 C CA . LYS A 1 85 ? 4.821 0.544 -13.277 1.00 93.44 85 LYS A CA 1
ATOM 657 C C . LYS A 1 85 ? 4.624 -0.909 -13.712 1.00 93.44 85 LYS A C 1
ATOM 659 O O . LYS A 1 85 ? 4.947 -1.825 -12.958 1.00 93.44 85 LYS A O 1
ATOM 664 N N . PRO A 1 86 ? 4.201 -1.148 -14.967 1.00 90.88 86 PRO A N 1
ATOM 665 C CA . PRO A 1 86 ? 4.115 -2.502 -15.517 1.00 90.88 86 PRO A CA 1
ATOM 666 C C . PRO A 1 86 ? 5.433 -3.289 -15.438 1.00 90.88 86 PRO A C 1
ATOM 668 O O . PRO A 1 86 ? 5.411 -4.500 -15.254 1.00 90.88 86 PRO A O 1
ATOM 671 N N . SER A 1 87 ? 6.582 -2.609 -15.522 1.00 90.69 87 SER A N 1
ATOM 672 C CA . SER A 1 87 ? 7.912 -3.219 -15.366 1.00 90.69 87 SER A CA 1
ATOM 673 C C . SER A 1 87 ? 8.155 -3.841 -13.992 1.00 90.69 87 SER A C 1
ATOM 675 O O . SER A 1 87 ? 8.994 -4.727 -13.869 1.00 90.69 87 SER A O 1
ATOM 677 N N . ASP A 1 88 ? 7.440 -3.373 -12.971 1.00 91.56 88 ASP A N 1
ATOM 678 C CA . ASP A 1 88 ? 7.615 -3.810 -11.587 1.00 91.56 88 ASP A CA 1
ATOM 679 C C . ASP A 1 88 ? 6.802 -5.090 -11.307 1.00 91.56 88 ASP A C 1
ATOM 681 O O . ASP A 1 88 ? 7.009 -5.770 -10.301 1.00 91.56 88 ASP A O 1
ATOM 685 N N . MET A 1 89 ? 5.878 -5.455 -12.206 1.00 90.88 89 MET A N 1
ATOM 686 C CA . MET A 1 89 ? 5.083 -6.674 -12.101 1.00 90.88 89 MET A CA 1
ATOM 687 C C . MET A 1 89 ? 5.915 -7.886 -12.533 1.00 90.88 89 MET A C 1
ATOM 689 O O . MET A 1 89 ? 6.119 -8.141 -13.718 1.00 90.88 89 MET A O 1
ATOM 693 N N . THR A 1 90 ? 6.380 -8.674 -11.566 1.00 87.62 90 THR A N 1
ATOM 694 C CA . THR A 1 90 ? 7.088 -9.931 -11.844 1.00 87.62 90 THR A CA 1
ATOM 695 C C . THR A 1 90 ? 6.106 -11.070 -12.136 1.00 87.62 90 THR A C 1
ATOM 697 O O . THR A 1 90 ? 5.079 -11.217 -11.477 1.00 87.62 90 THR A O 1
ATOM 700 N N . GLY A 1 91 ? 6.411 -11.897 -13.143 1.00 84.12 91 GLY A N 1
ATOM 701 C CA . GLY A 1 91 ? 5.621 -13.092 -13.475 1.00 84.12 91 GLY A CA 1
ATOM 702 C C . GLY A 1 91 ? 4.353 -12.850 -14.303 1.00 84.12 91 GLY A C 1
ATOM 703 O O . GLY A 1 91 ? 3.598 -13.795 -14.526 1.00 84.12 91 GLY A O 1
ATOM 704 N N . VAL A 1 92 ? 4.127 -11.625 -14.785 1.00 80.88 92 VAL A N 1
ATOM 705 C CA . VAL A 1 92 ? 3.049 -11.303 -15.732 1.00 80.88 92 VAL A CA 1
ATOM 706 C C . VAL A 1 92 ? 3.641 -11.165 -17.144 1.00 80.88 92 VAL A C 1
ATOM 708 O O . VAL A 1 92 ? 4.605 -10.415 -17.301 1.00 80.88 92 VAL A O 1
ATOM 711 N N . PRO A 1 93 ? 3.128 -11.888 -18.164 1.00 79.06 93 PRO A N 1
ATOM 712 C CA . PRO A 1 93 ? 3.560 -11.710 -19.552 1.00 79.06 93 PRO A CA 1
ATOM 713 C C . PRO A 1 93 ? 3.319 -10.269 -20.020 1.00 79.06 93 PRO A C 1
ATOM 715 O O . PRO A 1 93 ? 2.247 -9.723 -19.752 1.00 79.06 93 PRO A O 1
ATOM 718 N N . GLN A 1 94 ? 4.312 -9.680 -20.693 1.00 77.31 94 GLN A N 1
ATOM 719 C CA . GLN A 1 94 ? 4.236 -8.328 -21.262 1.00 77.31 94 GLN A CA 1
ATOM 720 C C . GLN A 1 94 ? 3.632 -8.322 -22.663 1.00 77.31 94 GLN A C 1
ATOM 722 O O . GLN A 1 94 ? 3.892 -9.287 -23.419 1.00 77.31 94 GLN A O 1
#

Organism: Tanacetum cinerariifolium (NCBI:txid118510)

Secondary structure (DSSP, 8-state):
-EEEEETTEEEEE-------S---------SS---------PPEEEE--TT-TT-EEEEPTTS-HHHHHHHHHHHHH-GGGS--SGGG-TT---

Foldseek 3Di:
DDWDADPVGIDDDDDPDPPVPPPPDPPPVPPDPDDDPPPPQAWDWADLDPVQRVPIDTHTSPDDPVRVVVVSVVCNVPVLVDDSDPVSDPPDDD